Protein AF-A0A822G8F8-F1 (afdb_monomer_lite)

Structure (mmCIF, N/CA/C/O backbone):
data_AF-A0A822G8F8-F1
#
_entry.id   AF-A0A822G8F8-F1
#
loop_
_atom_site.group_PDB
_atom_site.id
_atom_site.type_symbol
_atom_site.label_atom_id
_atom_site.label_alt_id
_atom_site.label_comp_id
_atom_site.label_asym_id
_atom_site.label_entity_id
_atom_site.label_seq_id
_atom_site.pdbx_PDB_ins_code
_atom_site.Cartn_x
_atom_site.Cartn_y
_atom_site.Cartn_z
_atom_site.occupancy
_atom_site.B_iso_or_equiv
_atom_site.auth_seq_id
_atom_site.auth_comp_id
_atom_site.auth_asym_id
_atom_site.auth_atom_id
_atom_site.pdbx_PDB_model_num
ATOM 1 N N . MET A 1 1 ? 16.246 -3.422 38.301 1.00 35.03 1 MET A N 1
ATOM 2 C CA . MET A 1 1 ? 16.920 -2.726 37.188 1.00 35.03 1 MET A CA 1
ATOM 3 C C . MET A 1 1 ? 15.959 -2.805 36.020 1.00 35.03 1 MET A C 1
ATOM 5 O O . MET A 1 1 ? 15.909 -3.804 35.318 1.00 35.03 1 MET A O 1
ATOM 9 N N . GLU A 1 2 ? 15.054 -1.838 35.978 1.00 36.25 2 GLU A N 1
ATOM 10 C CA . GLU A 1 2 ? 13.946 -1.774 35.031 1.00 36.25 2 GLU A CA 1
ATOM 11 C C . GLU A 1 2 ? 14.532 -1.272 33.711 1.00 36.25 2 GLU A C 1
ATOM 13 O O . GLU A 1 2 ? 15.050 -0.158 33.636 1.00 36.25 2 GLU A O 1
ATOM 18 N N . SER A 1 3 ? 14.596 -2.155 32.713 1.00 38.81 3 SER A N 1
ATOM 19 C CA . SER A 1 3 ? 15.075 -1.806 31.380 1.00 38.81 3 SER A CA 1
ATOM 20 C C . SER A 1 3 ? 13.990 -0.964 30.722 1.00 38.81 3 SER A C 1
ATOM 22 O O . SER A 1 3 ? 13.010 -1.489 30.201 1.00 38.81 3 SER A O 1
ATOM 24 N N . SER A 1 4 ? 14.136 0.355 30.812 1.00 42.41 4 SER A N 1
ATOM 25 C CA . SER A 1 4 ? 13.348 1.298 30.035 1.00 42.41 4 SER A CA 1
ATOM 26 C C . SER A 1 4 ? 13.674 1.085 28.560 1.00 42.41 4 SER A C 1
ATOM 28 O O . SER A 1 4 ? 14.657 1.594 28.023 1.00 42.41 4 SER A O 1
ATOM 30 N N . THR A 1 5 ? 12.843 0.290 27.891 1.00 44.53 5 THR A N 1
ATOM 31 C CA . THR A 1 5 ? 12.777 0.272 26.434 1.00 44.53 5 THR A CA 1
ATOM 32 C C . THR A 1 5 ? 12.569 1.710 25.960 1.00 44.53 5 THR A C 1
ATOM 34 O O . THR A 1 5 ? 11.634 2.362 26.439 1.00 44.53 5 THR A O 1
ATOM 37 N N . PRO A 1 6 ? 13.408 2.240 25.056 1.00 38.75 6 PRO A N 1
ATOM 38 C CA . PRO A 1 6 ? 13.171 3.559 24.505 1.00 38.75 6 PRO A CA 1
ATOM 39 C C . PRO A 1 6 ? 11.848 3.496 23.746 1.00 38.75 6 PRO A C 1
ATOM 41 O O . PRO A 1 6 ? 11.700 2.717 22.806 1.00 38.75 6 PRO A O 1
ATOM 44 N N . THR A 1 7 ? 10.873 4.296 24.168 1.00 43.00 7 THR A N 1
ATOM 45 C CA . THR A 1 7 ? 9.649 4.547 23.412 1.00 43.00 7 THR A CA 1
ATOM 46 C C . THR A 1 7 ? 10.024 5.353 22.172 1.00 43.00 7 THR A C 1
ATOM 48 O O . THR A 1 7 ? 9.885 6.572 22.105 1.00 43.00 7 THR A O 1
ATOM 51 N N . THR A 1 8 ? 10.567 4.671 21.167 1.00 45.00 8 THR A N 1
ATOM 52 C CA . THR A 1 8 ? 10.747 5.230 19.835 1.00 45.00 8 THR A CA 1
ATOM 53 C C . THR A 1 8 ? 9.359 5.412 19.235 1.00 45.00 8 THR A C 1
ATOM 55 O O . THR A 1 8 ? 8.752 4.489 18.702 1.00 45.00 8 THR A O 1
ATOM 58 N N . SER A 1 9 ? 8.822 6.625 19.364 1.00 52.38 9 SER A N 1
ATOM 59 C CA . SER A 1 9 ? 7.649 7.080 18.618 1.00 52.38 9 SER A CA 1
ATOM 60 C C . SER A 1 9 ? 7.911 6.853 17.125 1.00 52.38 9 SER A C 1
ATOM 62 O O . SER A 1 9 ? 8.606 7.638 16.480 1.00 52.38 9 SER A O 1
ATOM 64 N N . SER A 1 10 ? 7.403 5.745 16.585 1.00 64.00 10 SER A N 1
ATOM 65 C CA . SER A 1 10 ? 7.503 5.417 15.166 1.00 64.00 10 SER A CA 1
ATOM 66 C C . SER A 1 10 ? 6.644 6.409 14.387 1.00 64.00 10 SER A C 1
ATOM 68 O O . SER A 1 10 ? 5.415 6.324 14.358 1.00 64.00 10 SER A O 1
ATOM 70 N N . HIS A 1 11 ? 7.286 7.420 13.808 1.00 71.25 11 HIS A N 1
ATOM 71 C CA . HIS A 1 11 ? 6.599 8.411 12.994 1.00 71.25 11 HIS A CA 1
ATOM 72 C C . HIS A 1 11 ? 6.211 7.781 11.653 1.00 71.25 11 HIS A C 1
ATOM 74 O O . HIS A 1 11 ? 7.042 7.627 10.761 1.00 71.25 11 HIS A O 1
ATOM 80 N N . ARG A 1 12 ? 4.933 7.412 11.514 1.00 80.25 12 ARG A N 1
ATOM 81 C CA . ARG A 1 12 ? 4.362 6.911 10.257 1.00 80.25 12 ARG A CA 1
ATOM 82 C C . ARG A 1 12 ? 3.876 8.065 9.385 1.00 80.25 12 ARG A C 1
ATOM 84 O O . ARG A 1 12 ? 3.201 8.983 9.867 1.00 80.25 12 ARG A O 1
ATOM 91 N N . TYR A 1 13 ? 4.187 7.988 8.097 1.00 88.06 13 TYR A N 1
ATOM 92 C CA . TYR A 1 13 ? 3.803 8.979 7.097 1.00 88.06 13 TYR A CA 1
ATOM 93 C C . TYR A 1 13 ? 3.029 8.314 5.966 1.00 88.06 13 TYR A C 1
ATOM 95 O O . TYR A 1 13 ? 3.406 7.242 5.501 1.00 88.06 13 TYR A O 1
ATOM 103 N N . LEU A 1 14 ? 1.978 8.985 5.504 1.00 89.00 14 LEU A N 1
ATOM 104 C CA . LEU A 1 14 ? 1.340 8.690 4.232 1.00 89.00 14 LEU A CA 1
ATOM 105 C C . LEU A 1 14 ? 2.039 9.513 3.152 1.00 89.00 14 LEU A C 1
ATOM 107 O O . LEU A 1 14 ? 2.151 10.735 3.283 1.00 89.00 14 LEU A O 1
ATOM 111 N N . VAL A 1 15 ? 2.490 8.858 2.088 1.00 93.06 15 VAL A N 1
ATOM 112 C CA . VAL A 1 15 ? 3.102 9.534 0.943 1.00 93.06 15 VAL A CA 1
ATOM 113 C C . VAL A 1 15 ? 2.110 9.522 -0.208 1.00 93.06 15 VAL A C 1
ATOM 115 O O . VAL A 1 15 ? 1.647 8.462 -0.615 1.00 93.06 15 VAL A O 1
ATOM 118 N N . ILE A 1 16 ? 1.783 10.703 -0.724 1.00 93.69 16 ILE A N 1
ATOM 119 C CA . ILE A 1 16 ? 0.920 10.857 -1.896 1.00 93.69 16 ILE A CA 1
ATOM 120 C C . ILE A 1 16 ? 1.773 11.453 -3.002 1.00 93.69 16 ILE A C 1
ATOM 122 O O . ILE A 1 16 ? 2.392 12.500 -2.803 1.00 93.69 16 ILE A O 1
ATOM 126 N N . THR A 1 17 ? 1.807 10.795 -4.156 1.00 96.12 17 THR A N 1
ATOM 127 C CA . THR A 1 17 ? 2.585 11.229 -5.315 1.00 96.12 17 THR A CA 1
ATOM 128 C C . THR A 1 17 ? 1.685 11.486 -6.515 1.00 96.12 17 THR A C 1
ATOM 130 O O . THR A 1 17 ? 0.611 10.909 -6.658 1.00 96.12 17 THR A O 1
ATOM 133 N N . THR A 1 18 ? 2.114 12.395 -7.381 1.00 96.06 18 THR A N 1
ATOM 134 C CA . THR A 1 18 ? 1.454 12.673 -8.654 1.00 96.06 18 THR A CA 1
ATOM 135 C C . THR A 1 18 ? 2.487 13.041 -9.709 1.00 96.06 18 T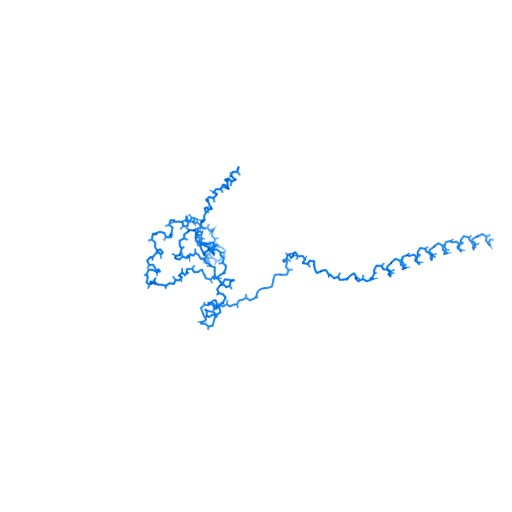HR A C 1
ATOM 137 O O . THR A 1 18 ? 3.490 13.701 -9.422 1.00 96.06 18 THR A O 1
ATOM 140 N N . ALA A 1 19 ? 2.268 12.591 -10.940 1.00 96.19 19 ALA A N 1
ATOM 141 C CA . ALA A 1 19 ? 3.147 12.908 -12.056 1.00 96.19 19 ALA A CA 1
ATOM 142 C C . ALA A 1 19 ? 2.854 14.318 -12.590 1.00 96.19 19 ALA A C 1
ATOM 144 O O . ALA A 1 19 ? 1.705 14.681 -12.844 1.00 96.19 19 ALA A O 1
ATOM 145 N N . ILE A 1 20 ? 3.911 15.102 -12.802 1.00 96.94 20 ILE A N 1
ATOM 146 C CA . ILE A 1 20 ? 3.842 16.388 -13.493 1.00 96.94 20 ILE A CA 1
ATOM 147 C C . ILE A 1 20 ? 4.074 16.133 -14.977 1.00 96.94 20 ILE A C 1
ATOM 149 O O . ILE A 1 20 ? 5.132 15.646 -15.382 1.00 96.94 20 ILE A O 1
ATOM 153 N N . TRP A 1 21 ? 3.092 16.512 -15.787 1.00 95.06 21 TRP A N 1
ATOM 154 C CA . TRP A 1 21 ? 3.130 16.374 -17.237 1.00 95.06 21 TRP A CA 1
ATOM 155 C C . TRP A 1 21 ? 3.377 17.730 -17.888 1.00 95.06 21 TRP A C 1
ATOM 157 O O . TRP A 1 21 ? 2.770 18.731 -17.511 1.00 95.06 21 TRP A O 1
ATOM 167 N N . MET A 1 22 ? 4.254 17.759 -18.886 1.00 93.75 22 MET A N 1
ATOM 168 C CA . MET A 1 22 ? 4.515 18.939 -19.701 1.00 93.75 22 MET A CA 1
ATOM 169 C C . MET A 1 22 ? 4.165 18.662 -21.151 1.00 93.75 22 MET A C 1
ATOM 171 O O . MET A 1 22 ? 4.460 17.594 -21.685 1.00 93.75 22 MET A O 1
ATOM 175 N N . ASN A 1 23 ? 3.579 19.656 -21.806 1.00 92.44 23 ASN A N 1
ATOM 176 C CA . ASN A 1 23 ? 3.347 19.588 -23.234 1.00 92.44 23 ASN A CA 1
ATOM 177 C C . ASN A 1 23 ? 4.616 20.025 -23.972 1.00 92.44 23 ASN A C 1
ATOM 179 O O . ASN A 1 23 ? 5.073 21.162 -23.834 1.00 92.44 23 ASN A O 1
ATOM 183 N N . LYS A 1 24 ? 5.198 19.106 -24.740 1.00 89.06 24 LYS A N 1
ATOM 184 C CA . LYS A 1 24 ? 6.375 19.353 -25.561 1.00 89.06 24 LYS A CA 1
ATOM 185 C C . LYS A 1 24 ? 5.979 19.327 -27.028 1.00 89.06 24 LYS A C 1
ATOM 187 O O . LYS A 1 24 ? 5.600 18.290 -27.568 1.00 89.06 24 LYS A O 1
ATOM 192 N N . THR A 1 25 ? 6.167 20.454 -27.702 1.00 85.69 25 THR A N 1
ATOM 193 C CA . THR A 1 25 ? 6.056 20.524 -29.159 1.00 85.69 25 THR A CA 1
ATOM 194 C C . THR A 1 25 ? 7.407 20.191 -29.778 1.00 85.69 25 THR A C 1
ATOM 196 O O . THR A 1 25 ? 8.400 20.885 -29.553 1.00 85.69 25 THR A O 1
ATOM 199 N N . SER A 1 26 ? 7.472 19.110 -30.554 1.00 79.44 26 SER A N 1
ATOM 200 C CA . SER A 1 26 ? 8.682 18.769 -31.304 1.00 79.44 26 SER A CA 1
ATOM 201 C C . SER A 1 26 ? 8.743 19.567 -32.603 1.00 79.44 26 SER A C 1
ATOM 203 O O . SER A 1 26 ? 7.853 19.447 -33.445 1.00 79.44 26 SER A O 1
ATOM 205 N N . ASN A 1 27 ? 9.838 20.301 -32.822 1.00 73.31 27 ASN A N 1
ATOM 206 C CA . ASN A 1 27 ? 10.092 20.984 -34.097 1.00 73.31 27 ASN A CA 1
ATOM 207 C C . ASN A 1 27 ? 10.164 20.015 -35.292 1.00 73.31 27 ASN A C 1
ATOM 209 O O . ASN A 1 27 ? 9.920 20.425 -36.422 1.00 73.31 27 ASN A O 1
ATOM 213 N N . ARG A 1 28 ? 10.473 18.732 -35.053 1.00 72.12 28 ARG A N 1
ATOM 2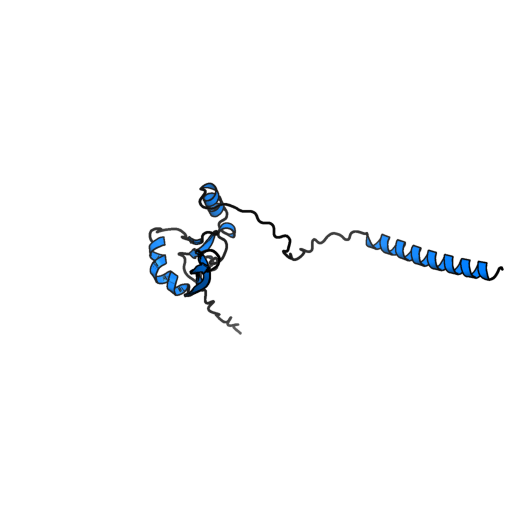14 C CA . ARG A 1 28 ? 10.581 17.709 -36.105 1.00 72.12 28 ARG A CA 1
ATOM 215 C C . ARG A 1 28 ? 9.236 17.104 -36.501 1.00 72.12 28 ARG A C 1
ATOM 217 O O . ARG A 1 28 ? 9.052 16.765 -37.662 1.00 72.12 28 ARG A O 1
ATOM 224 N N . SER A 1 29 ? 8.313 16.968 -35.551 1.00 69.19 29 SER A N 1
ATOM 225 C CA . SER A 1 29 ? 7.029 16.296 -35.786 1.00 69.19 29 SER A CA 1
ATOM 226 C C . SER A 1 29 ? 5.849 17.263 -35.873 1.00 69.19 29 SER A C 1
ATOM 228 O O . SER A 1 29 ? 4.796 16.849 -36.330 1.00 69.19 29 SER A O 1
ATOM 230 N N . LYS A 1 30 ? 5.982 18.525 -35.423 1.00 76.56 30 LYS A N 1
ATOM 231 C CA . LYS A 1 30 ? 4.866 19.481 -35.221 1.00 76.56 30 LYS A CA 1
ATOM 232 C C . LYS A 1 30 ? 3.679 18.905 -34.427 1.00 76.56 30 LYS A C 1
ATOM 234 O O . LYS A 1 30 ? 2.596 19.479 -34.424 1.00 76.56 30 LYS A O 1
ATOM 239 N N . VAL A 1 31 ? 3.891 17.789 -33.731 1.00 80.38 31 VAL A N 1
ATOM 240 C CA . VAL A 1 31 ? 2.923 17.158 -32.839 1.00 80.38 31 VAL A CA 1
ATOM 241 C C . VAL A 1 31 ? 3.281 17.569 -31.418 1.00 80.38 31 VAL A C 1
ATOM 243 O O . VAL A 1 31 ? 4.436 17.451 -30.994 1.00 80.38 31 VAL A O 1
ATOM 246 N N . ALA A 1 32 ? 2.283 18.091 -30.716 1.00 81.00 32 ALA A N 1
ATOM 247 C CA . ALA A 1 32 ? 2.324 18.340 -29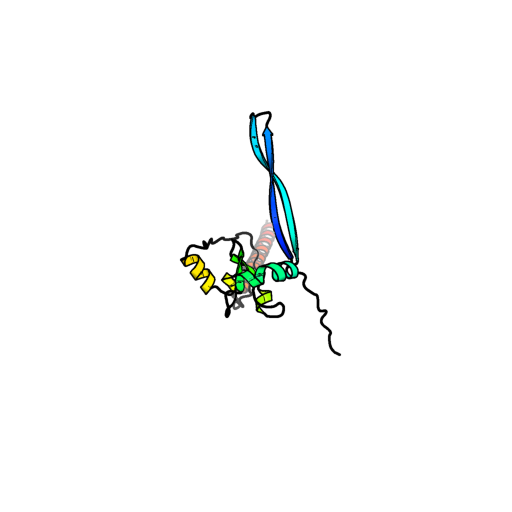.287 1.00 81.00 32 ALA A CA 1
ATOM 248 C C . ALA A 1 32 ? 2.158 17.004 -28.553 1.00 81.00 32 ALA A C 1
ATOM 250 O O . ALA A 1 32 ? 1.181 16.292 -28.785 1.00 81.00 32 ALA A O 1
ATOM 251 N N . GLN A 1 33 ? 3.119 16.646 -27.702 1.00 88.50 33 GLN A N 1
ATOM 252 C CA . GLN A 1 33 ? 3.076 15.418 -26.914 1.00 88.50 33 GLN A CA 1
ATOM 253 C C . GLN A 1 33 ? 3.207 15.740 -25.428 1.00 88.50 33 GLN A C 1
ATOM 255 O O . GLN A 1 33 ? 4.100 16.484 -25.019 1.00 88.50 33 GLN A O 1
ATOM 260 N N . ASN A 1 34 ? 2.343 15.133 -24.615 1.00 91.19 34 ASN A N 1
ATOM 261 C CA . ASN A 1 34 ? 2.480 15.172 -23.165 1.00 91.19 34 ASN A CA 1
ATOM 262 C C . ASN A 1 34 ? 3.600 14.223 -22.746 1.00 91.19 34 ASN A C 1
ATOM 264 O O . ASN A 1 34 ? 3.546 13.024 -23.020 1.00 91.19 34 ASN A O 1
ATOM 268 N N . VAL A 1 35 ? 4.615 14.771 -22.091 1.00 92.25 35 VAL A N 1
ATOM 269 C CA . VAL A 1 35 ? 5.755 14.024 -21.566 1.00 92.25 35 VAL A CA 1
ATOM 270 C C . VAL A 1 35 ? 5.822 14.197 -20.050 1.00 92.25 35 VAL A C 1
ATOM 272 O O . VAL A 1 35 ? 5.528 15.288 -19.551 1.00 92.25 35 VAL A O 1
ATOM 275 N N . PRO A 1 36 ? 6.189 13.150 -19.295 1.00 94.44 36 PRO A N 1
ATOM 276 C CA . PRO A 1 36 ? 6.406 13.294 -17.866 1.00 94.44 36 PRO A CA 1
ATOM 277 C C . PRO A 1 36 ? 7.654 14.155 -17.647 1.00 94.44 36 PRO A C 1
ATOM 279 O O . PRO A 1 36 ? 8.715 13.892 -18.212 1.00 94.44 36 PRO A O 1
ATOM 282 N N . PHE A 1 37 ? 7.515 15.206 -16.847 1.00 95.00 37 PHE A N 1
ATOM 283 C CA . PHE A 1 37 ? 8.622 16.073 -16.450 1.00 95.00 37 PHE A CA 1
ATOM 284 C C . PHE A 1 37 ? 9.231 15.629 -15.121 1.00 95.00 37 PHE A C 1
ATOM 286 O O . PHE A 1 37 ? 10.444 15.680 -14.940 1.00 95.00 37 PHE A O 1
ATOM 293 N N . GLY A 1 38 ? 8.389 15.167 -14.199 1.00 96.12 38 GLY A N 1
ATOM 294 C CA . GLY A 1 38 ? 8.816 14.702 -12.888 1.00 96.12 38 GLY A CA 1
ATOM 295 C C . GLY A 1 38 ? 7.657 14.162 -12.062 1.00 96.12 38 GLY A C 1
ATOM 296 O O . GLY A 1 38 ? 6.527 14.066 -12.540 1.00 96.12 38 GLY A O 1
ATOM 297 N N . VAL A 1 39 ? 7.946 13.826 -10.808 1.00 96.88 39 VAL A N 1
ATOM 298 C CA . VAL A 1 39 ? 6.958 13.366 -9.827 1.00 96.88 39 VAL A CA 1
ATOM 299 C C . VAL A 1 39 ? 6.985 14.321 -8.644 1.00 96.88 39 VAL A C 1
ATOM 301 O O . VAL A 1 39 ? 8.038 14.576 -8.064 1.00 96.88 39 VAL A O 1
ATOM 304 N N . PHE A 1 40 ? 5.823 14.857 -8.299 1.00 97.19 40 PHE A N 1
ATOM 305 C CA . PHE A 1 40 ? 5.616 15.629 -7.086 1.00 97.19 40 PHE A CA 1
ATOM 306 C C . PHE A 1 40 ? 5.091 14.709 -5.988 1.00 97.19 40 PHE A C 1
ATOM 308 O O . PHE A 1 40 ? 4.252 13.851 -6.256 1.00 97.19 40 PHE A O 1
ATOM 315 N N . GLY A 1 41 ? 5.566 14.890 -4.759 1.00 96.88 41 GLY A N 1
ATOM 316 C CA . GLY A 1 41 ? 5.135 14.099 -3.615 1.00 96.88 41 GLY A CA 1
ATOM 317 C C . GLY A 1 41 ? 4.949 14.953 -2.370 1.00 96.88 41 GLY A C 1
ATOM 318 O O . GLY A 1 41 ? 5.750 15.848 -2.106 1.00 96.88 41 GLY A O 1
ATOM 319 N N . ILE A 1 42 ? 3.908 14.652 -1.597 1.00 95.69 42 ILE A N 1
ATOM 320 C CA . ILE A 1 42 ? 3.692 15.199 -0.255 1.00 95.69 42 ILE A CA 1
ATOM 321 C C . ILE A 1 42 ? 3.753 14.073 0.773 1.00 95.69 42 ILE A C 1
ATOM 323 O O . ILE A 1 42 ? 3.257 12.971 0.538 1.00 95.69 42 ILE A O 1
ATOM 327 N N . MET A 1 43 ? 4.352 14.362 1.927 1.00 92.81 43 MET A N 1
ATOM 328 C CA . MET A 1 43 ? 4.411 13.444 3.061 1.00 92.81 43 MET A CA 1
ATOM 329 C C . MET A 1 43 ? 3.534 13.993 4.179 1.00 92.81 43 MET A C 1
ATOM 331 O O . MET A 1 43 ? 3.788 15.075 4.709 1.00 92.81 43 MET A O 1
ATOM 335 N N . LEU A 1 44 ? 2.490 13.252 4.531 1.00 89.31 44 LEU A N 1
ATOM 336 C CA . LEU A 1 44 ? 1.524 13.641 5.547 1.00 89.31 44 LEU A CA 1
ATOM 337 C C . LEU A 1 44 ? 1.729 12.790 6.804 1.00 89.31 44 LEU A C 1
ATOM 339 O O . LEU A 1 44 ? 1.702 11.561 6.714 1.00 89.31 44 LEU A O 1
ATOM 343 N N . PRO A 1 45 ? 1.904 13.397 7.991 1.00 86.56 45 PRO A N 1
ATOM 344 C CA . PRO A 1 45 ? 1.953 12.641 9.235 1.00 86.56 45 PRO A CA 1
ATOM 345 C C . PRO A 1 45 ? 0.632 11.898 9.464 1.00 86.56 45 PRO A C 1
ATOM 347 O O . PRO A 1 45 ? -0.440 12.511 9.476 1.00 86.56 45 PRO A O 1
ATOM 350 N N . TYR A 1 46 ? 0.703 10.587 9.702 1.00 81.69 46 TYR A N 1
ATOM 351 C CA . TYR A 1 46 ? -0.481 9.730 9.828 1.00 81.69 46 TYR A CA 1
ATOM 352 C C . TYR A 1 46 ? -1.459 10.222 10.913 1.00 81.69 46 TYR A C 1
ATOM 354 O O . TYR A 1 46 ? -2.670 10.306 10.690 1.00 81.69 46 TYR A O 1
ATOM 362 N N . LYS A 1 47 ? -0.927 10.651 12.067 1.00 79.94 47 LYS A N 1
ATOM 363 C CA . LYS A 1 47 ? -1.708 11.174 13.206 1.00 79.94 47 LYS A CA 1
ATOM 364 C C . LYS A 1 47 ? -2.569 12.389 12.832 1.00 79.94 47 LYS A C 1
ATOM 366 O O . LYS A 1 47 ? -3.687 12.551 13.325 1.00 79.94 47 LYS A O 1
ATOM 371 N N . THR A 1 48 ? -2.070 13.236 11.933 1.00 80.50 48 THR A N 1
ATOM 372 C CA . THR A 1 48 ? -2.770 14.445 11.484 1.00 80.50 48 THR A CA 1
ATOM 373 C C . THR A 1 48 ? -3.902 14.113 10.516 1.00 80.50 48 THR A C 1
ATOM 375 O O . THR A 1 48 ? -4.972 14.706 10.616 1.00 80.50 48 THR A O 1
ATOM 378 N N . VAL A 1 49 ? -3.701 13.151 9.610 1.00 78.25 49 VAL A N 1
ATOM 379 C CA . VAL A 1 49 ? -4.728 12.759 8.627 1.00 78.25 49 VAL A CA 1
ATOM 380 C C . VAL A 1 49 ? -5.888 12.028 9.305 1.00 78.25 49 VAL A C 1
ATOM 382 O O . VAL A 1 49 ? -7.057 12.308 9.034 1.00 78.25 49 VAL A O 1
ATOM 385 N N . ARG A 1 50 ? -5.573 11.149 10.260 1.00 74.38 50 ARG A N 1
ATOM 386 C CA . ARG A 1 50 ? -6.561 10.362 11.002 1.00 74.38 50 ARG A CA 1
ATOM 387 C C . ARG A 1 50 ? -7.584 11.222 11.754 1.00 74.38 50 ARG A C 1
ATOM 389 O O . ARG A 1 50 ? -8.773 10.914 11.747 1.00 74.38 50 ARG A O 1
ATOM 396 N N . SER A 1 51 ? -7.125 12.288 12.409 1.00 67.19 51 SER A N 1
ATOM 397 C CA . SER A 1 51 ? -7.924 13.056 13.376 1.00 67.19 51 SER A CA 1
ATOM 398 C C . SER A 1 51 ? -8.940 14.022 12.761 1.00 67.19 51 SER A C 1
ATOM 400 O O . SER A 1 51 ? -9.849 14.448 13.466 1.00 67.19 51 SER A O 1
ATOM 402 N N . LYS A 1 52 ? -8.819 14.380 11.475 1.00 65.31 52 LYS A N 1
ATOM 403 C CA . LYS A 1 52 ? -9.657 15.435 10.871 1.00 65.31 52 LYS A CA 1
ATOM 404 C C . LYS A 1 52 ? -10.759 14.953 9.932 1.00 65.31 52 LYS A C 1
ATOM 406 O O . LYS A 1 52 ? -11.741 15.667 9.769 1.00 65.31 52 LYS A O 1
ATOM 411 N N . GLN A 1 53 ? -10.610 13.789 9.302 1.00 63.62 53 GLN A N 1
ATOM 412 C CA . GLN A 1 53 ? -11.491 13.400 8.188 1.00 63.62 53 GLN A CA 1
ATOM 413 C C . GLN A 1 53 ? -11.928 11.935 8.243 1.00 63.62 53 GLN A C 1
ATOM 415 O O . GLN A 1 53 ? -12.982 11.576 7.726 1.00 63.62 53 GLN A O 1
ATOM 420 N N . PHE A 1 54 ? -11.145 11.097 8.922 1.00 66.88 54 PHE A N 1
ATOM 421 C CA . PHE A 1 54 ? -11.336 9.656 8.913 1.00 66.88 54 PHE A CA 1
ATOM 422 C C . PHE A 1 54 ? -12.401 9.176 9.900 1.00 66.88 54 PHE A C 1
ATOM 424 O O . PHE A 1 54 ? -13.158 8.255 9.596 1.00 66.88 54 PHE A O 1
ATOM 431 N N . SER A 1 55 ? -12.499 9.822 11.068 1.00 63.41 55 SER A N 1
ATOM 432 C CA . SER A 1 55 ? -13.485 9.428 12.080 1.00 63.41 55 SER A CA 1
ATOM 433 C C . SER A 1 55 ? -14.910 9.519 11.545 1.00 63.41 55 SER A C 1
ATOM 435 O O . SER A 1 55 ? -15.700 8.638 11.836 1.00 63.41 55 SER A O 1
ATOM 437 N N . ASN A 1 56 ? -15.223 10.523 10.719 1.00 67.94 56 ASN A N 1
ATOM 438 C CA . ASN A 1 56 ? -16.576 10.743 10.204 1.00 67.94 56 ASN A CA 1
ATOM 439 C C . ASN A 1 56 ? -16.976 9.743 9.113 1.00 67.94 56 ASN A C 1
ATOM 441 O O . ASN A 1 56 ? -18.145 9.383 9.032 1.00 67.94 56 ASN A O 1
ATOM 445 N N . LEU A 1 57 ? -16.023 9.274 8.298 1.00 70.69 57 LEU A N 1
ATOM 446 C CA . LEU A 1 57 ? -16.297 8.299 7.236 1.00 70.69 57 LEU A CA 1
ATOM 447 C C . LEU A 1 57 ? -16.696 6.935 7.819 1.00 70.69 57 LEU A C 1
ATOM 449 O O . LEU A 1 57 ? -17.569 6.259 7.288 1.00 70.69 57 LEU A O 1
ATOM 453 N N . CYS A 1 58 ? -16.084 6.569 8.946 1.00 71.94 58 CYS A N 1
ATOM 454 C CA . CYS A 1 58 ? -16.370 5.331 9.664 1.00 71.94 58 CYS A CA 1
ATOM 455 C C . CYS A 1 58 ? -17.337 5.524 10.850 1.00 71.94 58 CYS A C 1
ATOM 457 O O . CYS A 1 58 ? -17.691 4.541 11.492 1.00 71.94 58 CYS A O 1
ATOM 459 N N . ALA A 1 59 ? -17.779 6.755 11.147 1.00 65.19 59 ALA A N 1
ATOM 460 C CA . ALA A 1 59 ? -18.682 7.059 12.270 1.00 65.19 59 ALA A CA 1
ATOM 461 C C . ALA A 1 59 ? -20.081 6.454 12.103 1.00 65.19 59 ALA A C 1
ATOM 463 O O . ALA A 1 59 ? -20.836 6.384 13.065 1.00 65.19 59 ALA A O 1
ATOM 464 N N . GLN A 1 60 ? -20.433 6.027 10.888 1.00 63.50 60 GLN A N 1
ATOM 465 C CA . GLN A 1 60 ? -21.696 5.343 10.616 1.00 63.50 60 GLN A CA 1
ATOM 466 C C . GLN A 1 60 ? -21.691 3.874 11.069 1.00 63.50 60 GLN A C 1
ATOM 468 O O . GLN A 1 60 ? -22.755 3.266 11.148 1.00 63.50 60 GLN A O 1
ATOM 473 N N . LEU A 1 61 ? -20.522 3.302 11.388 1.00 66.38 61 LEU A N 1
ATOM 474 C CA . LEU A 1 61 ? -20.420 1.999 12.039 1.00 66.38 61 LEU A CA 1
ATOM 475 C C . LEU A 1 61 ? -20.361 2.208 13.559 1.00 66.38 61 LEU A C 1
ATOM 477 O O . LEU A 1 61 ? -19.299 2.476 14.115 1.00 66.38 61 LEU A O 1
ATOM 481 N N . GLU A 1 62 ? -21.496 2.051 14.244 1.00 59.00 62 GLU A N 1
ATOM 482 C CA . GLU A 1 62 ? -21.529 1.986 15.719 1.00 59.00 62 GLU A CA 1
ATOM 483 C C . GLU A 1 62 ? -20.757 0.768 16.255 1.00 59.00 62 GLU A C 1
ATOM 485 O O . GLU A 1 62 ? -20.263 0.783 17.382 1.00 59.00 62 GLU A O 1
ATOM 490 N N . THR A 1 63 ? -20.620 -0.285 15.439 1.00 66.12 63 THR A N 1
ATOM 491 C CA . THR A 1 63 ? -19.857 -1.496 15.755 1.00 66.12 63 THR A CA 1
ATOM 492 C C . THR A 1 63 ? -19.115 -1.990 14.513 1.00 66.12 63 THR A C 1
ATOM 494 O O . THR A 1 63 ? -19.683 -2.048 13.424 1.00 66.12 63 THR A O 1
ATOM 497 N N . GLY A 1 64 ? -17.833 -2.332 14.668 1.00 74.00 64 GLY A N 1
ATOM 498 C CA . GLY A 1 64 ? -17.017 -2.949 13.618 1.00 74.00 64 GLY A CA 1
ATOM 499 C C . GLY A 1 64 ? -15.741 -2.187 13.251 1.00 74.00 64 GLY A C 1
ATOM 500 O O . GLY A 1 64 ? -15.527 -1.027 13.616 1.00 74.00 64 GLY A O 1
ATOM 501 N N . ILE A 1 65 ? -14.871 -2.885 12.522 1.00 82.00 65 ILE A N 1
ATOM 502 C CA . ILE A 1 65 ? -13.603 -2.353 12.028 1.00 82.00 65 ILE A CA 1
ATOM 503 C C . ILE A 1 65 ? -13.819 -1.788 10.625 1.00 82.00 65 ILE A C 1
ATOM 505 O O . ILE A 1 65 ? -14.414 -2.428 9.762 1.00 82.00 65 ILE A O 1
ATOM 509 N N . CYS A 1 66 ? -13.319 -0.579 10.403 1.00 86.25 66 CYS A N 1
ATOM 510 C CA . CYS A 1 66 ? -13.410 0.131 9.137 1.00 86.25 66 CYS A CA 1
ATOM 511 C C . CYS A 1 66 ? -12.001 0.363 8.594 1.00 86.25 66 CYS A C 1
ATOM 513 O O . CYS A 1 66 ? -11.177 1.014 9.247 1.00 86.25 66 CYS A O 1
ATOM 515 N N . TYR A 1 67 ? -11.751 -0.167 7.400 1.00 88.06 67 TYR A N 1
ATOM 516 C CA . TYR A 1 67 ? -10.488 -0.052 6.682 1.00 88.06 67 TYR A CA 1
ATOM 517 C C . TYR A 1 67 ? -10.643 0.916 5.510 1.00 88.06 67 TYR A C 1
ATOM 519 O O . TYR A 1 67 ? -11.631 0.850 4.779 1.00 88.06 67 TYR A O 1
ATOM 527 N N . ILE A 1 68 ? -9.639 1.764 5.281 1.00 89.75 68 ILE A N 1
ATOM 528 C CA . ILE A 1 68 ? -9.401 2.315 3.942 1.00 89.75 68 ILE A CA 1
ATOM 529 C C . ILE A 1 68 ? -8.192 1.608 3.363 1.00 89.75 68 ILE A C 1
ATOM 531 O O . ILE A 1 68 ? -7.121 1.584 3.972 1.00 89.75 68 ILE A O 1
ATOM 535 N N . ILE A 1 69 ? -8.404 1.052 2.180 1.00 92.25 69 ILE A N 1
ATOM 536 C CA . ILE A 1 69 ? -7.419 0.332 1.389 1.00 92.25 69 ILE A CA 1
ATOM 537 C C . ILE A 1 69 ? -7.129 1.098 0.104 1.00 92.25 69 ILE A C 1
ATOM 539 O O . ILE A 1 69 ? -7.998 1.810 -0.404 1.00 92.25 69 ILE A O 1
ATOM 543 N N . ASP A 1 70 ? -5.905 0.982 -0.395 1.00 94.50 70 ASP A N 1
ATOM 544 C CA . ASP A 1 70 ? -5.545 1.508 -1.707 1.00 94.50 70 ASP A CA 1
ATOM 545 C C . ASP A 1 70 ? -6.043 0.595 -2.846 1.00 94.50 70 ASP A C 1
ATOM 547 O O . ASP A 1 70 ? -6.652 -0.456 -2.628 1.00 94.50 70 ASP A O 1
ATOM 551 N N . GLU A 1 71 ? -5.772 1.000 -4.087 1.00 94.69 71 GLU A N 1
ATOM 552 C CA . GLU A 1 71 ? -6.137 0.248 -5.296 1.00 94.69 71 GLU A CA 1
ATOM 553 C C . GLU A 1 71 ? -5.417 -1.104 -5.443 1.00 94.69 71 GLU A C 1
ATOM 555 O O . GLU A 1 71 ? -5.810 -1.916 -6.278 1.00 94.69 71 GLU A O 1
ATOM 560 N N . ASN A 1 72 ? -4.407 -1.373 -4.612 1.00 94.25 72 ASN A N 1
ATOM 561 C CA . ASN A 1 72 ? -3.644 -2.619 -4.595 1.00 94.25 72 ASN A CA 1
ATOM 562 C C . ASN A 1 72 ? -3.968 -3.491 -3.365 1.00 94.25 72 ASN A C 1
ATOM 564 O O . ASN A 1 72 ? -3.395 -4.568 -3.207 1.00 94.25 72 ASN A O 1
ATOM 568 N N . GLY A 1 73 ? -4.897 -3.061 -2.504 1.00 94.50 73 GLY A N 1
ATOM 569 C CA . GLY A 1 73 ? -5.349 -3.810 -1.332 1.00 94.50 73 GLY A CA 1
ATOM 570 C C . GLY A 1 73 ? -4.473 -3.650 -0.084 1.00 94.50 73 GLY A C 1
ATOM 571 O O . GLY A 1 73 ? -4.593 -4.453 0.846 1.00 94.50 73 GLY A O 1
ATOM 572 N N . TYR A 1 74 ? -3.606 -2.639 -0.029 1.00 94.44 74 TYR A N 1
ATOM 573 C CA . TYR A 1 74 ? -2.839 -2.293 1.168 1.00 94.44 74 TYR A CA 1
ATOM 574 C C . TYR A 1 74 ? -3.641 -1.391 2.098 1.00 94.44 74 TYR A C 1
ATOM 576 O O . TYR A 1 74 ? -4.325 -0.464 1.663 1.00 94.44 74 TYR A O 1
ATOM 584 N N . ILE A 1 75 ? -3.536 -1.645 3.402 1.00 91.69 75 ILE A N 1
ATOM 585 C CA . ILE A 1 75 ? -4.265 -0.896 4.422 1.00 91.69 75 ILE A CA 1
ATOM 586 C C . ILE A 1 75 ? -3.613 0.473 4.614 1.00 91.69 75 ILE A C 1
ATOM 588 O O . ILE A 1 75 ? -2.507 0.586 5.139 1.00 91.69 75 ILE A O 1
ATOM 592 N N . MET A 1 76 ? -4.325 1.531 4.240 1.00 89.50 76 MET A N 1
ATOM 593 C CA . MET A 1 76 ? -3.878 2.912 4.422 1.00 89.50 76 MET A CA 1
ATOM 594 C C . MET A 1 76 ? -4.274 3.452 5.794 1.00 89.50 76 MET A C 1
ATOM 596 O O . MET A 1 76 ? -3.524 4.218 6.391 1.00 89.50 76 MET A O 1
ATOM 600 N N . PHE A 1 77 ? -5.448 3.062 6.299 1.00 87.12 77 PHE A N 1
ATOM 601 C CA . PHE A 1 77 ? -5.999 3.564 7.556 1.00 87.12 77 PHE A CA 1
ATOM 602 C C . PHE A 1 77 ? -6.997 2.588 8.180 1.00 87.12 77 PHE A C 1
ATOM 604 O O . PHE A 1 77 ? -7.671 1.834 7.478 1.00 87.12 77 PHE A O 1
ATOM 611 N N . ILE A 1 78 ? -7.140 2.685 9.505 1.00 84.75 78 ILE A N 1
ATOM 612 C CA . ILE A 1 78 ? -8.055 1.875 10.317 1.00 84.75 78 ILE A CA 1
ATOM 613 C C . ILE A 1 78 ? -8.728 2.777 11.359 1.00 84.75 78 ILE A 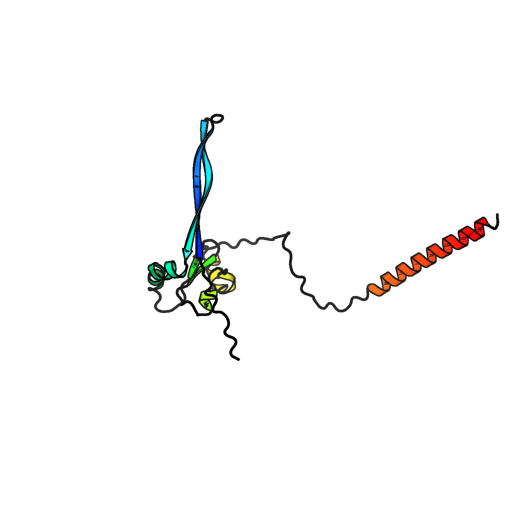C 1
ATOM 615 O O . ILE A 1 78 ? -8.077 3.638 11.963 1.00 84.75 78 ILE A O 1
ATOM 619 N N . ASN A 1 79 ? -10.026 2.585 11.603 1.00 80.75 79 ASN A N 1
ATOM 620 C CA . ASN A 1 79 ? -10.786 3.373 12.584 1.00 80.75 79 ASN A CA 1
ATOM 621 C C . ASN A 1 79 ? -10.367 3.147 14.052 1.00 80.75 79 ASN A C 1
ATOM 623 O O . ASN A 1 79 ? -10.731 3.954 14.907 1.00 80.75 79 ASN A O 1
ATOM 627 N N . GLN A 1 80 ? -9.540 2.143 14.363 1.00 73.50 80 GLN A N 1
ATOM 628 C CA . GLN A 1 80 ? -9.215 1.749 15.741 1.00 73.50 80 GLN A CA 1
ATOM 629 C C . GLN A 1 80 ? -7.892 2.314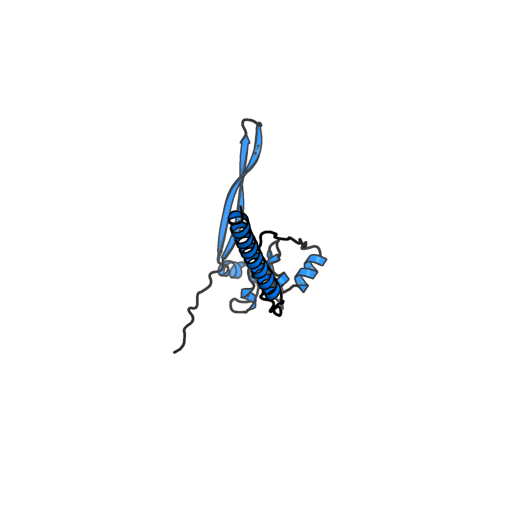 16.286 1.00 73.50 80 GLN A C 1
ATOM 631 O O . GLN A 1 80 ? -6.946 2.507 15.520 1.00 73.50 80 GLN A O 1
ATOM 636 N N . GLN A 1 81 ? -7.880 2.724 17.562 1.00 65.69 81 GLN A N 1
ATOM 637 C CA . GLN A 1 81 ? -6.908 3.675 18.134 1.00 65.69 81 GLN A CA 1
ATOM 638 C C . GLN A 1 81 ? -5.446 3.213 18.080 1.00 65.69 81 GLN A C 1
ATOM 640 O O . GLN A 1 81 ? -5.154 2.031 18.160 1.00 65.69 81 GLN A O 1
ATOM 645 N N . GLU A 1 82 ? -4.524 4.174 17.977 1.00 62.72 82 GLU A N 1
ATOM 646 C CA . GLU A 1 82 ? -3.081 3.914 18.064 1.00 62.72 82 GLU A CA 1
ATOM 647 C C . GLU A 1 82 ? -2.745 3.286 19.432 1.00 62.72 82 GLU A C 1
ATOM 649 O O . GLU A 1 82 ? -3.140 3.828 20.463 1.00 62.72 82 GLU A O 1
ATOM 654 N N . GLY A 1 83 ? -2.050 2.143 19.437 1.00 58.72 83 GLY A N 1
ATOM 655 C CA . GLY A 1 83 ? -1.756 1.363 20.648 1.00 58.72 83 GLY A CA 1
ATOM 656 C C . GLY A 1 83 ? -2.583 0.083 20.813 1.00 58.72 83 GLY A C 1
ATOM 657 O O . GLY A 1 83 ? -2.405 -0.616 21.806 1.00 58.72 83 GLY A O 1
ATOM 658 N N . ASN A 1 84 ? -3.464 -0.239 19.861 1.00 63.94 84 ASN A N 1
ATOM 659 C CA . ASN A 1 84 ? -3.996 -1.591 19.704 1.00 63.94 84 ASN A CA 1
ATOM 660 C C . ASN A 1 84 ? -3.199 -2.374 18.643 1.00 63.94 84 ASN A C 1
ATOM 662 O O . ASN A 1 84 ? -2.617 -1.772 17.741 1.00 63.94 84 ASN A O 1
ATOM 666 N N . ASP A 1 85 ? -3.230 -3.706 18.715 1.00 66.88 85 ASP A N 1
ATOM 667 C CA . ASP A 1 85 ? -2.496 -4.582 17.782 1.00 66.88 85 ASP A CA 1
ATOM 668 C C . ASP A 1 85 ? -2.891 -4.339 16.314 1.00 66.88 85 ASP A C 1
ATOM 670 O O . ASP A 1 85 ? -2.077 -4.453 15.404 1.00 66.88 85 ASP A O 1
ATOM 674 N N . LEU A 1 86 ? -4.138 -3.923 16.085 1.00 71.25 86 LEU A N 1
ATOM 675 C CA . LEU A 1 86 ? -4.682 -3.698 14.750 1.00 71.25 86 LEU A CA 1
ATOM 676 C C . LEU A 1 86 ? -4.115 -2.442 14.071 1.00 71.25 86 LEU A C 1
ATOM 678 O O . LEU A 1 86 ? -3.965 -2.411 12.856 1.00 71.25 86 LEU A O 1
ATOM 682 N N . ALA A 1 87 ? -3.775 -1.386 14.820 1.00 73.56 87 ALA A N 1
ATOM 683 C CA . ALA A 1 87 ? -3.154 -0.195 14.243 1.00 73.56 87 ALA A CA 1
ATOM 684 C C . ALA A 1 87 ? -1.778 -0.513 13.641 1.00 73.56 87 ALA A C 1
ATOM 686 O O . ALA A 1 87 ? -1.319 0.211 12.758 1.00 73.56 87 ALA A O 1
ATOM 687 N N . ASP A 1 88 ? -1.124 -1.594 14.061 1.00 81.56 88 ASP A N 1
ATOM 688 C CA . ASP A 1 88 ? 0.135 -2.051 13.476 1.00 81.56 88 ASP A CA 1
ATOM 689 C C . ASP A 1 88 ? -0.033 -2.716 12.106 1.00 81.56 88 ASP A C 1
ATOM 691 O O . ASP A 1 88 ? 0.966 -2.947 11.427 1.00 81.56 88 ASP A O 1
ATOM 695 N N . ASP A 1 89 ? -1.266 -2.938 11.645 1.00 86.50 89 ASP A N 1
ATOM 696 C CA . ASP A 1 89 ? -1.551 -3.497 10.319 1.00 86.50 89 ASP A CA 1
ATOM 697 C C . ASP A 1 89 ? -1.559 -2.453 9.193 1.00 86.50 89 ASP A C 1
ATOM 699 O O . ASP A 1 89 ? -1.622 -2.801 8.014 1.00 86.50 89 ASP A O 1
ATOM 703 N N . ILE A 1 90 ? -1.431 -1.164 9.520 1.00 87.94 90 ILE A N 1
ATOM 704 C CA . ILE A 1 90 ? -1.268 -0.108 8.511 1.00 87.94 90 ILE A CA 1
ATOM 705 C C . ILE A 1 90 ? -0.008 -0.375 7.677 1.00 87.94 90 ILE A C 1
ATOM 707 O O . ILE A 1 90 ? 1.080 -0.578 8.215 1.00 87.94 90 ILE A O 1
ATOM 711 N N . GLY A 1 91 ? -0.151 -0.310 6.355 1.00 89.25 91 GLY A N 1
ATOM 712 C CA . GLY A 1 91 ? 0.900 -0.603 5.381 1.00 89.25 91 GLY A CA 1
ATOM 713 C C . GLY A 1 91 ? 1.041 -2.088 5.046 1.00 89.25 91 GLY A C 1
ATOM 714 O O . GLY A 1 91 ? 1.830 -2.429 4.167 1.00 89.25 91 GLY A O 1
ATOM 715 N N . LYS A 1 92 ? 0.282 -2.973 5.702 1.00 92.19 92 LYS A N 1
ATOM 716 C CA . LYS A 1 92 ? 0.230 -4.396 5.359 1.00 92.19 92 LYS A CA 1
ATOM 717 C C . LYS A 1 92 ? -0.841 -4.672 4.306 1.00 92.19 92 LYS A C 1
ATOM 719 O O . LYS A 1 92 ? -1.761 -3.876 4.097 1.00 92.19 92 LYS A O 1
ATOM 724 N N . PHE A 1 93 ? -0.709 -5.809 3.630 1.00 93.94 93 PHE A N 1
ATOM 725 C CA . PHE A 1 93 ? -1.687 -6.262 2.649 1.00 93.94 93 PHE A CA 1
ATOM 726 C C . PHE A 1 93 ? -2.911 -6.849 3.360 1.00 93.94 93 PHE A C 1
ATOM 728 O O . PHE A 1 93 ? -2.775 -7.767 4.167 1.00 93.94 93 PHE A O 1
ATOM 735 N N . LEU A 1 94 ? -4.116 -6.358 3.046 1.00 93.44 94 LEU A N 1
ATOM 736 C CA . LEU A 1 94 ? -5.342 -6.785 3.734 1.00 93.44 94 LEU A CA 1
ATOM 737 C C . LEU A 1 94 ? -5.569 -8.300 3.620 1.00 93.44 94 LEU A C 1
ATOM 739 O O . LEU A 1 94 ? -5.999 -8.930 4.581 1.00 93.44 94 LEU A O 1
ATOM 743 N N . GLY A 1 95 ? -5.236 -8.901 2.474 1.00 92.12 95 GLY A N 1
ATOM 744 C CA . GLY A 1 95 ? -5.434 -10.333 2.244 1.00 92.12 95 GLY A CA 1
ATOM 745 C C . GLY A 1 95 ? -4.550 -11.261 3.088 1.00 92.12 95 GLY A C 1
ATOM 746 O O . GLY A 1 95 ? -4.838 -12.453 3.140 1.00 92.12 95 GLY A O 1
ATOM 747 N N . GLU A 1 96 ? -3.507 -10.750 3.752 1.00 89.50 96 GLU A N 1
ATOM 748 C CA . GLU A 1 96 ? -2.674 -11.538 4.675 1.00 89.50 96 GLU A CA 1
ATOM 749 C C . GLU A 1 96 ? -3.379 -11.781 6.021 1.00 89.50 96 GLU A C 1
ATOM 751 O O . GLU A 1 96 ? -3.224 -12.846 6.616 1.00 89.50 96 GLU A O 1
ATOM 756 N N . PHE A 1 97 ? -4.199 -10.824 6.466 1.00 82.31 97 PHE A N 1
ATOM 757 C CA . PHE A 1 97 ? -4.880 -10.847 7.767 1.00 82.31 97 PHE A CA 1
ATOM 758 C C . PHE A 1 97 ? -6.361 -11.203 7.624 1.00 82.31 97 PHE A C 1
ATOM 760 O O . PHE A 1 97 ? -6.874 -12.066 8.329 1.00 82.31 97 PHE A O 1
ATOM 767 N N . GLU A 1 98 ? -7.029 -10.584 6.652 1.00 84.75 98 GLU A N 1
ATOM 768 C CA . GLU A 1 98 ? -8.461 -10.710 6.382 1.00 84.75 98 GLU A CA 1
ATOM 769 C C . GLU A 1 98 ? -8.691 -11.362 5.012 1.00 84.75 98 GLU A C 1
ATOM 771 O O . GLU A 1 98 ? -9.362 -10.832 4.119 1.00 84.75 98 GLU A O 1
ATOM 776 N N . GLY A 1 99 ? -8.103 -12.547 4.825 1.00 89.69 99 GLY A N 1
ATOM 777 C CA . GLY A 1 99 ? -8.150 -13.279 3.557 1.00 89.69 99 GLY A CA 1
ATOM 778 C C . GLY A 1 99 ? -9.572 -13.564 3.062 1.00 89.69 99 GLY A C 1
ATOM 779 O O . GLY A 1 99 ? -9.821 -13.507 1.859 1.00 89.69 99 GLY A O 1
ATOM 780 N N . ALA A 1 100 ? -10.525 -13.800 3.970 1.00 94.12 100 ALA A N 1
ATOM 781 C CA . ALA A 1 100 ? -11.930 -14.019 3.619 1.00 94.12 100 ALA A CA 1
ATOM 782 C C . ALA A 1 100 ? -12.589 -12.756 3.036 1.00 94.12 100 ALA A C 1
ATOM 784 O O . ALA A 1 100 ? -13.304 -12.843 2.038 1.00 94.12 100 ALA A O 1
ATOM 785 N N . ILE A 1 101 ? -12.303 -11.580 3.611 1.00 93.38 101 ILE A N 1
ATOM 786 C CA . ILE A 1 101 ? -12.791 -10.294 3.092 1.00 93.38 101 ILE A CA 1
ATOM 787 C C . ILE A 1 101 ? -12.185 -10.041 1.712 1.00 93.38 101 ILE A C 1
ATOM 789 O O . ILE A 1 101 ? -12.908 -9.724 0.772 1.00 93.38 101 ILE A O 1
ATOM 793 N N . MET A 1 102 ? -10.872 -10.239 1.555 1.00 95.12 102 MET A N 1
ATOM 794 C CA . MET A 1 102 ? -10.212 -10.061 0.259 1.00 95.12 102 MET A CA 1
ATOM 795 C C . MET A 1 102 ? -10.787 -11.003 -0.813 1.00 95.12 102 MET A C 1
ATOM 797 O O . MET A 1 102 ? -11.050 -10.574 -1.935 1.00 95.12 102 MET A O 1
ATOM 801 N N . GLN A 1 103 ? -11.053 -12.268 -0.470 1.00 95.94 103 GLN A N 1
ATOM 802 C CA . GLN A 1 103 ? -11.698 -13.224 -1.377 1.00 95.94 103 GLN A CA 1
ATOM 803 C C . GLN A 1 103 ? -13.110 -12.786 -1.789 1.00 95.94 103 GLN A C 1
ATOM 805 O O . GLN A 1 103 ? -13.453 -12.888 -2.967 1.00 95.94 103 GLN A O 1
ATOM 810 N N . ASP A 1 104 ? -13.912 -12.257 -0.861 1.00 96.50 104 ASP A N 1
ATOM 811 C CA . ASP A 1 104 ? -15.241 -11.716 -1.170 1.00 96.50 104 ASP A CA 1
ATOM 812 C C . ASP A 1 104 ? -15.159 -10.484 -2.091 1.00 96.50 104 ASP A C 1
ATOM 814 O O . ASP A 1 104 ? -15.909 -10.377 -3.062 1.00 96.50 104 ASP A O 1
ATOM 818 N N . LEU A 1 105 ? -14.194 -9.586 -1.866 1.00 96.38 105 LEU A N 1
ATOM 819 C CA . LEU A 1 105 ? -13.964 -8.428 -2.738 1.00 96.38 105 LEU A CA 1
ATOM 820 C C . LEU A 1 105 ? -13.541 -8.839 -4.161 1.00 96.38 105 LEU A C 1
ATOM 822 O O . LEU A 1 105 ? -13.968 -8.218 -5.140 1.00 96.38 105 LEU A O 1
ATOM 826 N N . ILE A 1 106 ? -12.747 -9.906 -4.294 1.00 96.88 106 ILE A N 1
ATOM 827 C CA . ILE A 1 106 ? -12.395 -10.504 -5.591 1.00 96.88 106 ILE A CA 1
ATOM 828 C C . ILE A 1 106 ? -13.632 -11.134 -6.247 1.00 96.88 106 ILE A C 1
ATOM 830 O O . ILE A 1 106 ? -13.881 -10.932 -7.440 1.00 96.88 106 ILE A O 1
ATOM 834 N N . ALA A 1 107 ? -14.444 -11.869 -5.480 1.00 97.69 107 ALA A N 1
ATOM 835 C CA . ALA A 1 107 ? -15.676 -12.485 -5.971 1.00 97.69 107 ALA A CA 1
ATOM 836 C C . ALA A 1 107 ? -16.665 -11.432 -6.500 1.00 97.69 107 ALA A C 1
ATOM 838 O O . ALA A 1 107 ? -17.252 -11.613 -7.569 1.00 97.69 107 ALA A O 1
ATOM 839 N N . LYS A 1 108 ? -16.765 -10.291 -5.809 1.00 97.81 108 LYS A N 1
ATOM 840 C CA . LYS A 1 108 ? -17.571 -9.120 -6.188 1.00 97.81 108 LYS A CA 1
ATOM 841 C C . LYS A 1 108 ? -16.972 -8.271 -7.313 1.00 97.81 108 LYS A C 1
ATOM 843 O O . LYS A 1 108 ? -17.578 -7.271 -7.685 1.00 97.81 108 LYS A O 1
ATOM 848 N N . LYS A 1 109 ? -15.819 -8.655 -7.874 1.00 97.19 109 LYS A N 1
ATOM 849 C CA . LYS A 1 109 ? -15.122 -7.932 -8.956 1.00 97.19 109 LYS A CA 1
ATOM 850 C C . LYS A 1 109 ? -14.701 -6.505 -8.588 1.00 97.19 109 LYS A C 1
ATOM 852 O O . LYS A 1 109 ? -14.576 -5.660 -9.467 1.00 97.19 109 LYS A O 1
ATOM 857 N N . ILE A 1 110 ? -14.454 -6.252 -7.303 1.00 96.94 110 ILE A N 1
ATOM 858 C CA . ILE A 1 110 ? -13.867 -4.993 -6.827 1.00 96.94 110 ILE A CA 1
ATOM 859 C C . ILE A 1 110 ? -12.347 -5.032 -7.024 1.00 96.94 110 ILE A C 1
ATOM 861 O O . ILE A 1 110 ? -11.769 -4.071 -7.518 1.00 96.94 110 ILE A O 1
ATOM 865 N N . PHE A 1 111 ? -11.718 -6.172 -6.715 1.00 97.12 111 PHE A N 1
ATOM 866 C CA . PHE A 1 111 ? -10.306 -6.436 -6.998 1.00 97.12 111 PHE A CA 1
ATOM 867 C C . PHE A 1 111 ? -10.140 -7.577 -8.002 1.00 97.12 111 PHE A C 1
ATOM 869 O O . PHE A 1 111 ? -11.008 -8.441 -8.149 1.00 97.12 111 PHE A O 1
ATOM 876 N N . SER A 1 112 ? -8.994 -7.588 -8.682 1.00 95.62 112 SER A N 1
ATOM 877 C CA . SER A 1 112 ? -8.565 -8.684 -9.552 1.00 95.62 112 SER A CA 1
ATOM 878 C C . SER A 1 112 ? -7.272 -9.289 -9.018 1.00 95.62 112 SER A C 1
ATOM 880 O O . SER A 1 112 ? -6.294 -8.577 -8.813 1.00 95.62 112 SER A O 1
ATOM 882 N N . GLU A 1 113 ? -7.258 -10.605 -8.811 1.00 94.06 113 GLU A N 1
ATOM 883 C CA . GLU A 1 113 ? -6.044 -11.322 -8.417 1.00 94.06 113 GLU A CA 1
ATOM 884 C C . GLU A 1 113 ? -5.119 -11.495 -9.630 1.00 94.06 113 GLU A C 1
ATOM 886 O O . GLU A 1 113 ? -5.519 -12.053 -10.655 1.00 94.06 113 GLU A O 1
ATOM 891 N N . VAL A 1 114 ? -3.867 -11.052 -9.502 1.00 92.75 114 VAL A N 1
ATOM 892 C CA . VAL A 1 114 ? -2.817 -11.251 -10.508 1.00 92.75 114 VAL A CA 1
ATOM 893 C C . VAL A 1 114 ? -1.669 -12.025 -9.871 1.00 92.75 114 VAL A C 1
ATOM 895 O O . VAL A 1 114 ? -1.006 -11.535 -8.961 1.00 92.75 114 VAL A O 1
ATOM 898 N N . LYS A 1 115 ? -1.412 -13.242 -10.360 1.00 92.69 115 LYS A N 1
ATOM 899 C CA . LYS A 1 115 ? -0.284 -14.061 -9.900 1.00 92.69 115 LYS A CA 1
ATOM 900 C C . LYS A 1 115 ? 0.973 -13.699 -10.681 1.00 92.69 115 LYS A C 1
ATOM 902 O O . LYS A 1 115 ? 1.001 -13.843 -11.902 1.00 92.69 115 LYS A O 1
ATOM 907 N N . MET A 1 116 ? 2.010 -13.265 -9.972 1.00 92.06 116 MET A N 1
ATOM 908 C CA . MET A 1 116 ? 3.330 -12.977 -10.533 1.00 92.06 116 MET A CA 1
ATOM 909 C C . MET A 1 116 ? 4.367 -13.937 -9.951 1.00 92.06 116 MET A C 1
ATOM 911 O O . MET A 1 116 ? 4.308 -14.285 -8.774 1.00 92.06 116 MET A O 1
ATOM 915 N N . VAL A 1 117 ? 5.309 -14.374 -10.787 1.00 94.62 117 VAL A N 1
ATOM 916 C CA . VAL A 1 117 ? 6.442 -15.213 -10.379 1.00 94.62 117 VAL A CA 1
ATOM 917 C C . VAL A 1 117 ? 7.713 -14.398 -10.564 1.00 94.62 117 VAL A C 1
ATOM 919 O O . VAL A 1 117 ? 8.045 -14.021 -11.687 1.00 94.62 117 VAL A O 1
ATOM 922 N N . ASP A 1 118 ? 8.416 -14.131 -9.466 1.00 95.00 118 ASP A N 1
ATOM 923 C CA . ASP A 1 118 ? 9.736 -13.505 -9.497 1.00 95.00 118 ASP A CA 1
ATOM 924 C C . ASP A 1 118 ? 10.818 -14.587 -9.616 1.00 95.00 118 ASP A C 1
ATOM 926 O O . ASP A 1 118 ? 11.099 -15.324 -8.670 1.00 95.00 118 ASP A O 1
ATOM 930 N N . PHE A 1 119 ? 11.422 -14.693 -10.800 1.00 95.19 119 PHE A N 1
ATOM 931 C CA . PHE A 1 119 ? 12.504 -15.641 -11.075 1.00 95.19 119 PHE A CA 1
ATOM 932 C C . PHE A 1 119 ? 13.859 -15.210 -10.496 1.00 95.19 119 PHE A C 1
ATOM 934 O O . PHE A 1 119 ? 14.796 -16.007 -10.501 1.00 95.19 119 PHE A O 1
ATOM 941 N N . GLN A 1 120 ? 13.990 -13.961 -10.044 1.00 96.31 120 GLN A N 1
ATOM 942 C CA . GLN A 1 120 ? 15.242 -13.380 -9.554 1.00 96.31 120 GLN A CA 1
ATOM 943 C C . GLN A 1 120 ? 15.263 -13.213 -8.026 1.00 96.31 120 GLN A C 1
ATOM 945 O O . GLN A 1 120 ? 16.270 -12.768 -7.472 1.00 96.31 120 GLN A O 1
ATOM 950 N N . GLY A 1 121 ? 14.190 -13.609 -7.336 1.00 91.62 121 GLY A N 1
ATOM 951 C CA . GLY A 1 121 ? 14.111 -13.596 -5.881 1.00 91.62 121 GLY A CA 1
ATOM 952 C C . GLY A 1 121 ? 15.091 -14.573 -5.222 1.00 91.62 121 GLY A C 1
ATOM 953 O O . GLY A 1 121 ? 15.260 -15.715 -5.651 1.00 91.62 121 GLY A O 1
ATOM 954 N N . VAL A 1 122 ? 15.720 -14.138 -4.129 1.00 92.75 122 VAL A N 1
ATOM 955 C CA . VAL A 1 122 ? 16.555 -14.995 -3.276 1.00 92.75 122 VAL A CA 1
ATOM 956 C C . VAL A 1 122 ? 15.732 -15.431 -2.069 1.00 92.75 122 VAL A C 1
ATOM 958 O O . VAL A 1 122 ? 15.242 -14.597 -1.311 1.00 92.75 122 VAL A O 1
ATOM 961 N N . CYS A 1 123 ? 15.600 -16.738 -1.853 1.00 88.88 123 CYS A N 1
ATOM 962 C CA . CYS A 1 123 ? 14.959 -17.284 -0.659 1.00 88.88 123 CYS A CA 1
ATOM 963 C C . CYS A 1 123 ? 16.000 -17.881 0.287 1.00 88.88 123 CYS A C 1
ATOM 965 O O . CYS A 1 123 ? 16.947 -18.540 -0.143 1.00 88.88 123 CYS A O 1
ATOM 967 N N . LEU A 1 124 ? 15.789 -17.716 1.596 1.00 90.12 124 LEU A N 1
ATOM 968 C CA . LEU A 1 124 ? 16.542 -18.482 2.582 1.00 90.12 124 LEU A CA 1
ATOM 969 C C . LEU A 1 124 ? 16.174 -19.955 2.426 1.00 90.12 124 LEU A C 1
ATOM 971 O O . LEU A 1 124 ? 15.009 -20.340 2.556 1.00 90.12 124 LEU A O 1
ATOM 975 N N . GLN A 1 125 ? 17.172 -20.789 2.151 1.00 81.44 125 GLN A N 1
ATOM 976 C CA . GLN A 1 125 ? 16.952 -22.219 2.061 1.00 81.44 125 GLN A CA 1
ATOM 977 C C . GLN A 1 125 ? 16.611 -22.746 3.453 1.00 81.44 125 GLN A C 1
ATOM 979 O O . GLN A 1 125 ? 17.459 -22.816 4.343 1.00 81.44 125 GLN A O 1
ATOM 984 N N . ARG A 1 126 ? 15.341 -23.105 3.654 1.00 73.50 126 ARG A N 1
ATOM 985 C CA . ARG A 1 126 ? 14.904 -23.789 4.867 1.00 73.50 126 ARG A CA 1
ATOM 986 C C . ARG A 1 126 ? 15.692 -25.097 4.927 1.00 73.50 126 ARG A C 1
ATOM 988 O O . ARG A 1 126 ? 15.559 -25.926 4.027 1.00 73.50 126 ARG A O 1
ATOM 995 N N . GLN A 1 127 ? 16.545 -25.261 5.940 1.00 60.69 127 GLN A N 1
ATOM 996 C CA . GLN A 1 127 ? 17.241 -26.522 6.183 1.00 60.69 127 GLN A CA 1
ATOM 997 C C . GLN A 1 127 ? 16.191 -27.587 6.507 1.00 60.69 127 GLN A C 1
ATOM 999 O O . GLN A 1 127 ? 15.839 -27.816 7.662 1.00 60.69 127 GLN A O 1
ATOM 1004 N N . MET A 1 128 ? 15.670 -28.244 5.474 1.00 58.59 128 MET A N 1
ATOM 1005 C CA . MET A 1 128 ? 15.114 -29.574 5.632 1.00 58.59 128 MET A CA 1
ATOM 1006 C C . MET A 1 128 ? 16.277 -30.401 6.176 1.00 58.59 128 MET A C 1
ATOM 1008 O O . MET A 1 128 ? 17.296 -30.546 5.496 1.00 58.59 128 MET A O 1
ATOM 1012 N N . ARG A 1 129 ? 16.179 -30.888 7.416 1.00 53.91 129 ARG A N 1
ATOM 1013 C CA . ARG A 1 129 ? 17.052 -31.961 7.899 1.00 53.91 129 ARG A CA 1
ATOM 1014 C C . ARG A 1 129 ? 16.759 -33.189 7.037 1.00 53.91 129 ARG A C 1
ATOM 1016 O O . ARG A 1 129 ? 15.989 -34.053 7.426 1.00 53.91 129 ARG A O 1
ATOM 1023 N N . SER A 1 130 ? 17.321 -33.219 5.834 1.00 51.66 130 SER A N 1
ATOM 1024 C CA . SER A 1 130 ? 17.396 -34.424 5.034 1.00 51.66 130 SER A CA 1
ATOM 1025 C C . SER A 1 130 ? 18.355 -35.340 5.768 1.00 51.66 130 SER A C 1
ATOM 1027 O O . SER A 1 130 ? 19.507 -34.974 6.024 1.00 51.66 130 SER A O 1
ATOM 1029 N N . GLU A 1 131 ? 17.867 -36.520 6.127 1.00 58.19 131 GLU A N 1
ATOM 1030 C CA . GLU A 1 131 ? 18.706 -37.638 6.523 1.00 58.19 131 GLU A CA 1
ATOM 1031 C C . GLU A 1 131 ? 19.864 -37.756 5.526 1.00 58.19 131 GLU A C 1
ATOM 1033 O O . GLU A 1 131 ? 19.696 -37.556 4.316 1.00 58.19 131 GLU A O 1
ATOM 1038 N N . LYS A 1 132 ? 21.069 -37.960 6.062 1.00 46.38 132 LYS A N 1
ATOM 1039 C CA . LYS A 1 132 ? 22.322 -37.962 5.308 1.00 46.38 132 LYS A CA 1
ATOM 1040 C C . LYS A 1 132 ? 22.216 -38.968 4.160 1.00 46.38 132 LYS A C 1
ATOM 1042 O O . LYS A 1 132 ? 22.313 -40.168 4.386 1.00 46.38 132 LYS A O 1
ATOM 1047 N N . SER A 1 133 ? 22.054 -38.482 2.932 1.00 56.34 133 SER A N 1
ATOM 1048 C CA . SER A 1 133 ? 22.213 -39.315 1.744 1.00 56.34 133 SER A CA 1
ATOM 1049 C C . SER A 1 133 ? 23.663 -39.798 1.680 1.00 56.34 133 SER A C 1
ATOM 1051 O O . SER A 1 133 ? 24.604 -39.000 1.668 1.00 56.34 133 SER A O 1
ATOM 1053 N N . SER A 1 134 ? 23.846 -41.116 1.652 1.00 55.72 134 SER A N 1
ATOM 1054 C CA . SER A 1 134 ? 25.118 -41.852 1.708 1.00 55.72 134 SER A CA 1
ATOM 1055 C C . SER A 1 134 ? 26.041 -41.652 0.489 1.00 55.72 134 SER A C 1
ATOM 1057 O O . SER A 1 134 ? 26.986 -42.415 0.288 1.00 55.72 134 SER A O 1
ATOM 1059 N N . GLY A 1 135 ? 25.808 -40.625 -0.335 1.00 57.66 135 GLY A N 1
ATOM 1060 C CA . GLY A 1 135 ? 26.548 -40.346 -1.572 1.00 57.66 135 GLY A CA 1
ATOM 1061 C C . GLY A 1 135 ? 28.009 -39.909 -1.382 1.00 57.66 135 GLY A C 1
ATOM 1062 O O . GLY A 1 135 ? 28.767 -39.868 -2.351 1.00 57.66 135 GLY A O 1
ATOM 1063 N N . HIS A 1 136 ? 28.443 -39.621 -0.151 1.00 57.34 136 HIS A N 1
ATOM 1064 C CA . HIS A 1 136 ? 29.842 -39.282 0.139 1.00 57.34 136 HIS A CA 1
ATOM 1065 C C . HIS A 1 136 ? 30.798 -40.485 0.065 1.00 57.34 136 HIS A C 1
ATOM 1067 O O . HIS A 1 136 ? 31.974 -40.294 -0.242 1.00 57.34 136 HIS A O 1
ATOM 1073 N N . HIS A 1 137 ? 30.316 -41.718 0.269 1.00 57.94 137 HIS A N 1
ATOM 1074 C CA . HIS A 1 137 ? 31.176 -42.907 0.199 1.00 57.94 137 HIS A CA 1
ATOM 1075 C C . HIS A 1 137 ? 31.598 -43.254 -1.236 1.00 57.94 137 HIS A C 1
ATOM 1077 O O . HIS A 1 137 ? 32.743 -43.641 -1.462 1.00 57.94 137 HIS A O 1
ATOM 1083 N N . PHE A 1 138 ? 30.720 -43.056 -2.226 1.00 61.34 138 PHE A N 1
ATOM 1084 C CA . PHE A 1 138 ? 31.022 -43.411 -3.617 1.00 61.34 138 PHE A CA 1
ATOM 1085 C C . PHE A 1 138 ? 32.046 -42.461 -4.263 1.00 61.34 138 PHE A C 1
ATOM 1087 O O . PHE A 1 138 ? 32.909 -42.899 -5.020 1.00 61.34 138 PHE A O 1
ATOM 1094 N N . ARG A 1 139 ? 32.024 -41.167 -3.903 1.00 61.53 139 ARG A N 1
ATOM 1095 C CA . ARG A 1 139 ? 33.017 -40.184 -4.381 1.00 61.53 139 ARG A CA 1
ATOM 1096 C C . ARG A 1 139 ? 34.427 -40.461 -3.858 1.00 61.53 139 ARG A C 1
ATOM 1098 O O . ARG A 1 139 ? 35.377 -40.329 -4.622 1.00 61.53 139 ARG A O 1
ATOM 1105 N N . GLY A 1 140 ? 34.558 -40.887 -2.599 1.00 62.81 140 GLY A N 1
ATOM 1106 C CA . GLY A 1 140 ? 35.855 -41.258 -2.025 1.00 62.81 140 GLY A CA 1
ATOM 1107 C C . GLY A 1 140 ? 36.480 -42.469 -2.722 1.00 62.81 140 GLY A C 1
ATOM 1108 O O . GLY A 1 140 ? 37.662 -42.441 -3.049 1.00 62.81 140 GLY A O 1
ATOM 1109 N N . ILE A 1 141 ? 35.675 -43.495 -3.019 1.00 70.00 141 ILE A N 1
ATOM 1110 C CA . ILE A 1 141 ? 36.133 -44.722 -3.693 1.00 70.00 141 ILE A CA 1
ATOM 1111 C C . ILE A 1 141 ? 36.550 -44.450 -5.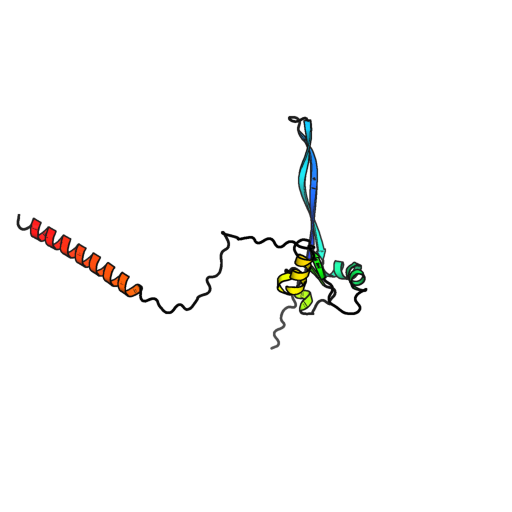147 1.00 70.00 141 ILE A C 1
ATOM 1113 O O . ILE A 1 141 ? 37.575 -44.949 -5.601 1.00 70.00 141 ILE A O 1
ATOM 1117 N N . LEU A 1 142 ? 35.805 -43.626 -5.890 1.00 71.31 142 LEU A N 1
ATOM 1118 C CA . LEU A 1 142 ? 36.182 -43.290 -7.268 1.00 71.31 142 LEU A CA 1
ATOM 1119 C C . LEU A 1 142 ? 37.477 -42.469 -7.341 1.00 71.31 142 LEU A C 1
ATOM 1121 O O . LEU A 1 142 ? 38.285 -42.657 -8.252 1.00 71.31 142 LEU A O 1
ATOM 1125 N N . GLN A 1 143 ? 37.699 -41.576 -6.374 1.00 72.06 143 GLN A N 1
ATOM 1126 C CA . GLN A 1 143 ? 38.893 -40.738 -6.348 1.00 72.06 143 GLN A CA 1
ATOM 1127 C C . GLN A 1 143 ? 40.153 -41.544 -5.996 1.00 72.06 143 GLN A C 1
ATOM 1129 O O . GLN A 1 143 ? 41.206 -41.312 -6.590 1.00 72.06 143 GLN A O 1
ATOM 1134 N N . THR A 1 144 ? 40.055 -42.532 -5.100 1.00 75.19 144 THR A N 1
ATOM 1135 C CA . THR A 1 144 ? 41.185 -43.417 -4.770 1.00 75.19 144 THR A CA 1
ATOM 1136 C C . THR A 1 144 ? 41.546 -44.350 -5.925 1.00 75.19 144 THR A C 1
ATOM 1138 O O . THR A 1 144 ? 42.732 -44.527 -6.202 1.00 75.19 144 THR A O 1
ATOM 1141 N N . ILE A 1 145 ? 40.556 -44.883 -6.651 1.00 82.12 145 ILE A N 1
ATOM 1142 C CA . ILE A 1 145 ? 40.790 -45.720 -7.840 1.00 82.12 145 ILE A CA 1
ATOM 1143 C C . ILE A 1 145 ? 41.546 -44.936 -8.921 1.00 82.12 145 ILE A C 1
ATOM 1145 O O . ILE A 1 145 ? 42.491 -45.461 -9.505 1.00 82.12 145 ILE A O 1
ATOM 1149 N N . SER A 1 146 ? 41.192 -43.667 -9.145 1.00 80.31 146 SER A N 1
ATOM 1150 C CA . SER A 1 146 ? 41.871 -42.810 -10.128 1.00 80.31 146 SER A CA 1
ATOM 1151 C C . SER A 1 146 ? 43.359 -42.595 -9.799 1.00 80.31 146 SER A C 1
ATOM 1153 O O . SER A 1 146 ? 44.220 -42.732 -10.668 1.00 80.31 146 SER A O 1
ATOM 1155 N N . ILE A 1 147 ? 43.686 -42.347 -8.525 1.00 82.44 147 ILE A N 1
ATOM 1156 C CA . ILE A 1 147 ? 45.074 -42.148 -8.066 1.00 82.44 147 ILE A CA 1
ATOM 1157 C C . ILE A 1 147 ? 45.891 -43.441 -8.188 1.00 82.44 147 ILE A C 1
ATOM 1159 O O . ILE A 1 147 ? 47.043 -43.415 -8.625 1.00 82.44 147 ILE A O 1
ATOM 1163 N N . MET A 1 148 ? 45.295 -44.579 -7.821 1.00 83.62 148 MET A N 1
ATOM 1164 C CA . MET A 1 148 ? 45.921 -45.896 -7.976 1.00 83.62 148 MET A CA 1
ATOM 1165 C C . MET A 1 148 ? 46.235 -46.180 -9.448 1.00 83.62 148 MET A C 1
ATOM 1167 O O . MET A 1 148 ? 47.355 -46.570 -9.773 1.00 83.62 148 MET A O 1
ATOM 1171 N N . PHE A 1 149 ? 45.278 -45.926 -10.344 1.00 87.25 149 PHE A N 1
ATOM 1172 C CA . PHE A 1 149 ? 45.443 -46.160 -11.777 1.00 87.25 149 PHE A CA 1
ATOM 1173 C C . PHE A 1 149 ? 46.566 -45.298 -12.372 1.00 87.25 149 PHE A C 1
ATOM 1175 O O . PHE A 1 149 ? 47.403 -45.806 -13.114 1.00 87.25 149 PHE A O 1
ATOM 1182 N N . TRP A 1 150 ? 46.656 -44.023 -11.977 1.00 82.88 150 TRP A N 1
ATOM 1183 C CA . TRP A 1 150 ? 47.729 -43.126 -12.418 1.00 82.88 150 TRP A CA 1
ATOM 1184 C C . TRP A 1 150 ? 49.120 -43.590 -11.963 1.00 82.88 150 TRP A C 1
ATOM 1186 O O . TRP A 1 150 ? 50.067 -43.599 -12.750 1.00 82.88 150 TRP A O 1
ATOM 1196 N N . ASN A 1 151 ? 49.250 -44.025 -10.705 1.00 83.38 151 ASN A N 1
ATOM 1197 C CA . ASN A 1 151 ? 50.517 -44.543 -10.187 1.00 83.38 151 ASN A CA 1
ATOM 1198 C C . ASN A 1 151 ? 50.946 -45.835 -10.893 1.00 83.38 151 ASN A C 1
ATOM 1200 O O . ASN A 1 151 ? 52.123 -45.984 -11.209 1.00 83.38 151 ASN A O 1
ATOM 1204 N N . ILE A 1 152 ? 50.005 -46.736 -11.194 1.00 87.81 152 ILE A N 1
ATOM 1205 C CA . ILE A 1 152 ? 50.291 -47.989 -11.909 1.00 87.81 152 ILE A CA 1
ATOM 1206 C C . ILE A 1 152 ? 50.771 -47.710 -13.340 1.00 87.81 152 ILE A C 1
ATOM 1208 O O . ILE A 1 152 ? 51.772 -48.288 -13.759 1.00 87.81 152 ILE A O 1
ATOM 1212 N N . ILE A 1 153 ? 50.112 -46.800 -14.070 1.00 87.12 153 ILE A N 1
ATOM 1213 C CA . ILE A 1 153 ? 50.526 -46.411 -15.429 1.00 87.12 153 ILE A CA 1
ATOM 1214 C C . ILE A 1 153 ? 51.959 -45.866 -15.426 1.00 87.12 153 ILE A C 1
ATOM 1216 O O . ILE A 1 153 ? 52.775 -46.292 -16.240 1.00 87.12 153 ILE A O 1
ATOM 1220 N N . ASN A 1 154 ? 52.289 -44.969 -14.493 1.00 81.12 154 ASN A N 1
ATOM 1221 C CA . ASN A 1 154 ? 53.631 -44.385 -14.418 1.00 81.12 154 ASN A CA 1
ATOM 1222 C C . ASN A 1 154 ? 54.702 -45.419 -14.048 1.00 81.12 154 ASN A C 1
ATOM 1224 O O . ASN A 1 154 ? 55.813 -45.371 -14.576 1.00 81.12 154 ASN A O 1
ATOM 1228 N N . HIS A 1 155 ? 54.374 -46.373 -13.175 1.00 83.94 155 HIS A N 1
ATOM 1229 C CA . HIS A 1 155 ? 55.313 -47.422 -12.790 1.00 83.94 155 HIS A CA 1
ATOM 1230 C C . HIS A 1 155 ? 55.571 -48.413 -13.933 1.00 83.94 155 HIS A C 1
ATOM 1232 O O . HIS A 1 155 ? 56.719 -48.792 -14.157 1.00 83.94 155 HIS A O 1
ATOM 1238 N N . LEU A 1 156 ? 54.529 -48.791 -14.683 1.00 84.06 156 LEU A N 1
ATOM 1239 C CA . LEU A 1 156 ? 54.657 -49.629 -15.879 1.00 84.06 156 LEU A CA 1
ATOM 1240 C C . LEU A 1 156 ? 55.440 -48.921 -16.990 1.00 84.06 156 LEU A C 1
ATOM 1242 O O . LEU A 1 156 ? 56.273 -49.551 -17.633 1.00 84.06 156 LEU A O 1
ATOM 1246 N N . ALA A 1 157 ? 55.224 -47.617 -17.185 1.00 83.31 157 ALA A N 1
ATOM 1247 C CA . ALA A 1 157 ? 55.969 -46.831 -18.165 1.00 83.31 157 ALA A CA 1
ATOM 1248 C C . ALA A 1 157 ? 57.475 -46.807 -17.856 1.00 83.31 157 ALA A C 1
ATOM 1250 O O . ALA A 1 157 ? 58.279 -47.013 -18.757 1.00 83.31 157 ALA A O 1
ATOM 1251 N N . MET A 1 158 ? 57.867 -46.623 -16.590 1.00 79.19 158 MET A N 1
ATOM 1252 C CA . MET A 1 158 ? 59.284 -46.635 -16.199 1.00 79.19 158 MET A CA 1
ATOM 1253 C C . MET A 1 158 ? 59.942 -48.008 -16.379 1.00 79.19 158 MET A C 1
ATOM 1255 O O . MET A 1 158 ? 61.087 -48.068 -16.814 1.00 79.19 158 MET A O 1
ATOM 1259 N N . VAL A 1 159 ? 59.234 -49.104 -16.083 1.00 80.94 159 VAL A N 1
ATOM 1260 C CA . VAL A 1 159 ? 59.763 -50.468 -16.281 1.00 80.94 159 VAL A CA 1
ATOM 1261 C C . VAL A 1 159 ? 59.940 -50.770 -17.773 1.00 80.94 159 VAL A C 1
ATOM 1263 O O . VAL A 1 159 ? 61.010 -51.201 -18.181 1.00 80.94 159 VAL A O 1
ATOM 1266 N N . LEU A 1 160 ? 58.954 -50.432 -18.611 1.00 75.12 160 LEU A N 1
ATOM 1267 C CA . LEU A 1 160 ? 59.046 -50.622 -20.065 1.00 75.12 160 LEU A CA 1
ATOM 1268 C C . LEU A 1 160 ? 60.119 -49.752 -20.740 1.00 75.12 160 LEU A C 1
ATOM 1270 O O . LEU A 1 160 ? 60.600 -50.117 -21.806 1.00 75.12 160 LEU A O 1
ATOM 1274 N N . ILE A 1 161 ? 60.486 -48.609 -20.152 1.00 72.56 161 ILE A N 1
ATOM 1275 C CA . ILE A 1 161 ? 61.569 -47.743 -20.650 1.00 72.56 161 ILE A CA 1
ATOM 1276 C C . ILE A 1 161 ? 62.957 -48.267 -20.238 1.00 72.56 161 ILE A C 1
ATOM 1278 O O . ILE A 1 161 ? 63.930 -47.967 -20.919 1.00 72.56 161 ILE A O 1
ATOM 1282 N N . LEU A 1 162 ? 63.065 -49.028 -19.142 1.00 61.72 162 LEU A N 1
ATOM 1283 C CA . LEU A 1 162 ? 64.333 -49.589 -18.651 1.00 61.72 162 LEU A CA 1
ATOM 1284 C C . LEU A 1 162 ? 64.636 -50.999 -19.190 1.00 61.72 162 LEU A C 1
ATOM 1286 O O . LEU A 1 162 ? 65.781 -51.434 -19.100 1.00 61.72 162 LEU A O 1
ATOM 1290 N N . ASP A 1 163 ? 63.638 -51.682 -19.760 1.00 58.47 163 ASP A N 1
ATOM 1291 C CA . ASP A 1 163 ? 63.772 -52.984 -20.437 1.00 58.47 163 ASP A CA 1
ATOM 1292 C C . ASP A 1 163 ? 63.958 -52.860 -21.979 1.00 58.47 163 ASP A C 1
ATOM 1294 O O . ASP A 1 163 ? 63.778 -53.841 -22.708 1.00 58.47 163 ASP A O 1
ATOM 1298 N N . VAL A 1 164 ? 64.332 -51.670 -22.482 1.00 54.03 164 VAL A N 1
ATOM 1299 C CA . VAL A 1 164 ? 64.800 -51.388 -23.865 1.00 54.03 164 VAL A CA 1
ATOM 1300 C C . VAL A 1 164 ? 66.243 -50.902 -23.823 1.00 54.03 164 VAL A C 1
ATOM 1302 O O . VAL A 1 164 ? 67.057 -51.427 -24.616 1.00 54.03 164 VAL A O 1
#

Secondary structure (DSSP, 8-state):
------------EEEEEEEEEEEEE-TTT--EEEEEEEEEEEEEEHHHHIIIIIHHHHTT-SSS--EEE-TTSBEEEESSPBTBGGGGGTTSBHHHH-HHHHHHHHHTTSS-------TT-------------TTHHHHHHHHHHHHHHHHHHHHHHHHHHH--

pLDDT: mean 79.23, std 15.78, range [35.03, 97.81]

Foldseek 3Di:
DDPPDPPPPPFDKDKDKDWDWDFDQDPVPSDTDIDTPGMDMDIHGLVVVCPPPPCVVCVVPPDDKDFDADLQQATQDINDDDPDPVRVSHRPHCCVPPVVVVVVCCVVVVHPDDDDDDPPDDDDPDPPVDDDDPVVVVVVVVVVVVVVVVVVVVVVVVVVVVVD

Sequence (164 aa):
MESSTPTTSSHRYLVITTAIWMNKTSNRSKVAQNVPFGVFGIMLPYKTVRSKQFSNLCAQLETGICYIIDENGYIMFINQQEGNDLADDIGKFLGEFEGAIMQDLIAKKIFSEVKMVDFQGVCLQRQMRSEKSSGHHFRGILQTISIMFWNIINHLAMVLILDV

Radius of gyration: 33.51 Å; chains: 1; bounding box: 86×74×73 Å